Protein AF-W1YBR2-F1 (afdb_monomer)

Nearest PDB structures (foldseek):
  3tx1-assembly1_A  TM=9.831E-01  e=8.073E-08  Listeria monocytogenes
  4pyt-assembly1_A  TM=9.831E-01  e=5.777E-07  unidentified
  1hsk-assembly1_A  TM=9.738E-01  e=8.111E-07  Staphylococcus aureus
  2gqu-assembly1_A  TM=9.859E-01  e=2.752E-06  Thermus caldophilus
  2q85-assembly1_A  TM=9.566E-01  e=1.978E-04  Escherichia coli

Solvent-accessible surface area (backbone atoms only — not comparable to full-atom values): 3869 Å² total; per-residue (Å²): 131,96,55,58,58,85,49,74,68,61,75,67,51,91,98,52,54,44,31,58,55,37,44,77,66,66,44,50,60,46,62,28,86,35,15,26,23,27,78,90,42,45,35,23,53,28,36,80,71,80,42,46,73,64,27,47,53,52,39,52,51,53,51,52,63,68,69,99

pLDDT: mean 93.74, std 5.75, range [61.72, 98.56]

Secondary structure (DSSP, 8-state):
--SEEEEE-SPPPTTS-HHHHHHHTT-TT-EETTEEE-SS-TTEEEESSS--HHHHHHHHHHHHHHH-

Organism: NCBI:txid408170

Structure (mmCIF, N/CA/C/O backbone):
data_AF-W1YBR2-F1
#
_entry.id   AF-W1YBR2-F1
#
loop_
_atom_site.group_PDB
_atom_site.id
_atom_site.type_symbol
_atom_site.label_atom_id
_atom_site.label_alt_id
_atom_site.label_comp_id
_atom_site.label_asym_id
_atom_site.label_entity_id
_atom_site.label_seq_id
_atom_site.pdbx_PDB_ins_code
_atom_site.Cartn_x
_atom_site.Cartn_y
_atom_site.Cartn_z
_atom_site.occupancy
_atom_site.B_iso_or_equiv
_atom_site.auth_seq_id
_atom_site.auth_comp_id
_atom_site.auth_asym_id
_atom_site.auth_atom_id
_atom_site.pdbx_PDB_model_num
ATOM 1 N N . LEU A 1 1 ? 6.822 11.950 3.792 1.00 61.72 1 LEU A N 1
ATOM 2 C CA . LEU A 1 1 ? 5.595 11.205 4.134 1.00 61.72 1 LEU A CA 1
ATOM 3 C C . LEU A 1 1 ? 5.203 11.735 5.495 1.00 61.72 1 LEU A C 1
ATOM 5 O 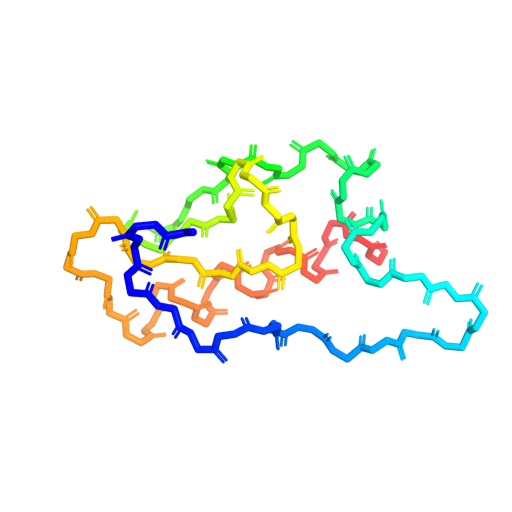O . LEU A 1 1 ? 6.076 11.750 6.347 1.00 61.72 1 LEU A O 1
ATOM 9 N N . GLU A 1 2 ? 3.991 12.255 5.652 1.00 85.62 2 GLU A N 1
ATOM 10 C CA . GLU A 1 2 ? 3.526 12.855 6.919 1.00 85.62 2 GLU A CA 1
ATOM 11 C C . GLU A 1 2 ? 2.710 11.864 7.767 1.00 85.62 2 GLU A C 1
ATOM 13 O O . GLU A 1 2 ? 2.343 12.158 8.897 1.00 85.62 2 GLU A O 1
ATOM 18 N N . TYR A 1 3 ? 2.466 10.664 7.232 1.00 90.94 3 TYR A N 1
ATOM 19 C CA . TYR A 1 3 ? 1.692 9.604 7.869 1.00 90.94 3 TYR A CA 1
AT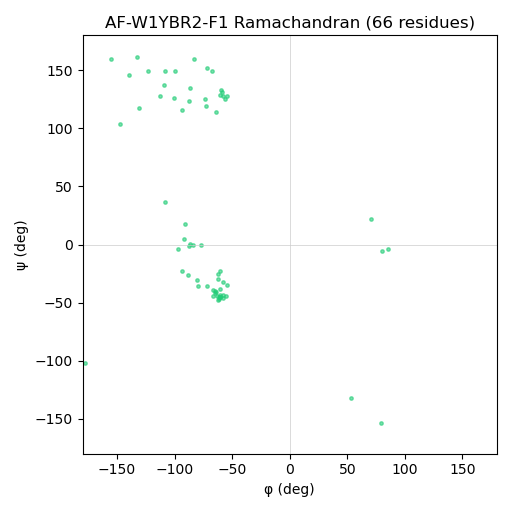OM 20 C C . TYR A 1 3 ? 2.589 8.555 8.525 1.00 90.94 3 TYR A C 1
ATOM 22 O O . TYR A 1 3 ? 3.671 8.236 8.014 1.00 90.94 3 TYR A O 1
ATOM 30 N N . ALA A 1 4 ? 2.094 7.955 9.610 1.00 93.81 4 ALA A N 1
ATOM 31 C CA . ALA A 1 4 ? 2.719 6.789 10.218 1.00 93.81 4 ALA A CA 1
ATOM 32 C C . ALA A 1 4 ? 2.778 5.631 9.206 1.00 93.81 4 ALA A C 1
ATOM 34 O O . ALA A 1 4 ? 1.800 5.327 8.521 1.00 93.81 4 ALA A O 1
ATOM 35 N N . SER A 1 5 ? 3.941 4.990 9.095 1.00 94.12 5 SER A N 1
ATOM 36 C CA . SER A 1 5 ? 4.163 3.838 8.217 1.00 94.12 5 SER A CA 1
ATOM 37 C C . SER A 1 5 ? 5.309 2.978 8.736 1.00 94.12 5 SER A C 1
ATOM 39 O O . SER A 1 5 ? 6.161 3.457 9.482 1.00 94.12 5 SER A O 1
ATOM 41 N N . ALA A 1 6 ? 5.356 1.721 8.300 1.00 92.44 6 ALA A N 1
ATOM 42 C CA . ALA A 1 6 ? 6.452 0.798 8.603 1.00 92.44 6 ALA A CA 1
ATOM 43 C C . ALA A 1 6 ? 7.580 0.838 7.548 1.00 92.44 6 ALA A C 1
ATOM 45 O O . ALA A 1 6 ? 8.378 -0.091 7.450 1.00 92.44 6 ALA A O 1
ATOM 46 N N . GLY A 1 7 ? 7.639 1.891 6.726 1.00 93.50 7 GLY A N 1
ATOM 47 C CA . GLY A 1 7 ? 8.572 1.976 5.606 1.00 93.50 7 GLY A CA 1
ATOM 48 C C . GLY A 1 7 ? 8.119 1.180 4.377 1.00 93.50 7 GLY A C 1
ATOM 49 O O . GLY A 1 7 ? 6.925 0.963 4.152 1.00 93.50 7 GLY A O 1
ATOM 50 N N . SER A 1 8 ? 9.089 0.748 3.564 1.00 92.94 8 SER A N 1
ATOM 51 C CA . SER A 1 8 ? 8.824 -0.051 2.361 1.00 92.94 8 SER A CA 1
ATOM 52 C C . SER A 1 8 ? 8.211 -1.396 2.743 1.00 92.94 8 SER A C 1
ATOM 54 O O . SER A 1 8 ? 8.868 -2.233 3.356 1.00 92.94 8 SER A O 1
ATOM 56 N N . THR A 1 9 ? 6.958 -1.612 2.353 1.00 95.44 9 THR A N 1
ATOM 57 C CA . THR A 1 9 ? 6.156 -2.757 2.808 1.00 95.44 9 THR A CA 1
ATOM 58 C C . THR A 1 9 ? 6.473 -4.038 2.035 1.00 95.44 9 THR A C 1
ATOM 60 O O . THR A 1 9 ? 6.403 -5.136 2.582 1.00 95.44 9 THR A O 1
ATOM 63 N N . PHE A 1 10 ? 6.859 -3.911 0.764 1.00 93.38 10 PHE A N 1
ATOM 64 C CA . PHE A 1 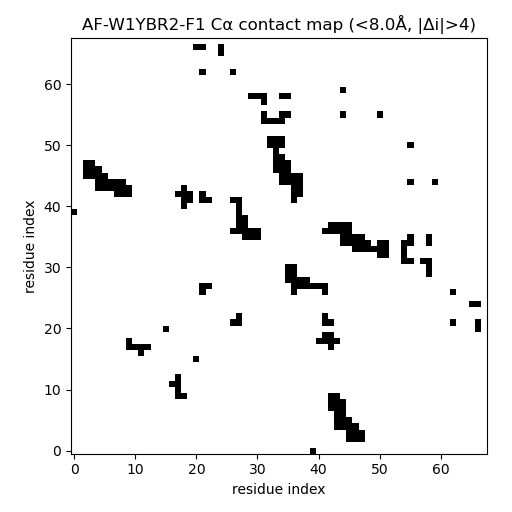10 ? 7.062 -5.047 -0.133 1.00 93.38 10 PHE A CA 1
ATOM 65 C C . PHE A 1 10 ? 8.544 -5.255 -0.442 1.00 93.38 10 PHE A C 1
ATOM 67 O O . PHE A 1 10 ? 9.283 -4.302 -0.713 1.00 93.38 10 PHE A O 1
ATOM 74 N N . LYS A 1 11 ? 8.975 -6.522 -0.437 1.00 91.88 11 LYS A N 1
ATOM 75 C CA . LYS A 1 11 ? 10.306 -6.903 -0.920 1.00 91.88 11 LYS A CA 1
ATOM 76 C C . LYS A 1 11 ? 10.395 -6.680 -2.425 1.00 91.88 11 LYS A C 1
ATOM 78 O O . LYS A 1 11 ? 9.413 -6.811 -3.151 1.00 91.88 11 LYS A O 1
ATOM 83 N N . ARG A 1 12 ? 11.600 -6.363 -2.888 1.00 90.69 12 ARG A N 1
ATOM 84 C CA . ARG A 1 12 ? 11.874 -6.162 -4.306 1.00 90.69 12 ARG A CA 1
ATOM 85 C C . ARG A 1 12 ? 11.890 -7.516 -5.042 1.00 90.69 12 ARG A C 1
ATOM 87 O O . ARG A 1 12 ? 12.660 -8.382 -4.628 1.00 90.69 12 ARG A O 1
ATOM 94 N N . PRO A 1 13 ? 11.093 -7.707 -6.108 1.00 87.81 13 PRO A N 1
ATOM 95 C CA . PRO A 1 13 ? 11.237 -8.873 -6.971 1.00 87.81 13 PRO A CA 1
ATOM 96 C C . PRO A 1 13 ? 12.516 -8.768 -7.826 1.00 87.81 13 PRO A C 1
ATOM 98 O O . PRO A 1 13 ? 12.947 -7.653 -8.134 1.00 87.81 13 PRO A O 1
ATOM 101 N N . PRO A 1 14 ? 13.141 -9.889 -8.231 1.00 89.94 14 PRO A N 1
ATOM 102 C CA . PRO A 1 14 ? 14.306 -9.860 -9.116 1.00 89.94 14 PRO A CA 1
ATOM 103 C C . PRO A 1 14 ? 14.015 -9.084 -10.407 1.00 89.94 14 PRO A C 1
ATOM 105 O O . PRO A 1 14 ? 13.024 -9.353 -11.075 1.00 89.94 14 PRO A O 1
ATOM 108 N N . GLY A 1 15 ? 14.862 -8.109 -10.749 1.00 90.31 15 GLY A N 1
ATOM 109 C CA . GLY A 1 15 ? 14.742 -7.323 -11.986 1.00 90.31 15 GLY A CA 1
ATOM 110 C C . GLY A 1 15 ? 13.713 -6.183 -11.977 1.00 90.31 15 GLY A C 1
ATOM 111 O O . GLY A 1 15 ? 13.694 -5.397 -12.918 1.00 90.31 15 GLY A O 1
ATOM 112 N N . TYR A 1 16 ? 12.908 -6.026 -10.920 1.00 89.06 16 TYR A N 1
ATOM 113 C CA . TYR A 1 16 ? 11.844 -5.014 -10.860 1.00 89.06 16 TYR A CA 1
ATOM 114 C C . TYR A 1 16 ? 11.861 -4.235 -9.548 1.00 89.06 16 TYR A C 1
ATOM 116 O O . TYR A 1 16 ? 12.396 -4.691 -8.546 1.00 89.06 16 TYR A O 1
ATOM 124 N N . PHE A 1 17 ? 11.219 -3.066 -9.509 1.00 90.69 17 PHE A N 1
ATOM 125 C CA . PHE A 1 17 ? 10.947 -2.343 -8.265 1.00 90.69 17 PHE A CA 1
ATOM 126 C C . PHE A 1 17 ? 9.496 -2.576 -7.841 1.00 90.69 17 PHE A C 1
ATOM 128 O O . PHE A 1 17 ? 8.579 -2.288 -8.605 1.00 90.69 17 PHE A O 1
ATOM 135 N N . ALA A 1 18 ? 9.276 -3.040 -6.606 1.00 89.62 18 ALA A N 1
ATOM 136 C CA . ALA A 1 18 ? 7.927 -3.319 -6.101 1.00 89.62 18 ALA A CA 1
ATOM 137 C C . ALA A 1 18 ? 6.994 -2.099 -6.205 1.00 89.62 18 ALA A C 1
ATOM 139 O O . ALA A 1 18 ? 5.869 -2.221 -6.672 1.00 89.62 18 ALA A O 1
ATOM 140 N N . GLY A 1 19 ? 7.483 -0.907 -5.838 1.00 87.31 19 GLY A N 1
ATOM 141 C CA . GLY A 1 19 ? 6.705 0.330 -5.950 1.00 87.31 19 GLY A CA 1
ATOM 142 C C . GLY A 1 19 ? 6.277 0.650 -7.385 1.00 87.31 19 GLY A C 1
ATOM 143 O O . GLY A 1 19 ? 5.144 1.067 -7.584 1.00 87.31 19 GLY A O 1
ATOM 144 N N . THR A 1 20 ? 7.137 0.402 -8.378 1.00 91.00 20 THR A N 1
ATOM 145 C CA . THR A 1 20 ? 6.813 0.620 -9.797 1.00 91.00 20 THR A CA 1
ATOM 146 C C . THR A 1 20 ? 5.730 -0.338 -10.277 1.00 91.00 20 THR A C 1
ATOM 148 O O . THR A 1 20 ? 4.785 0.106 -10.919 1.00 91.00 20 THR A O 1
ATOM 151 N N . LEU A 1 21 ? 5.820 -1.622 -9.916 1.00 90.44 21 LEU A N 1
ATOM 152 C CA . LEU A 1 21 ? 4.791 -2.607 -10.263 1.00 90.44 21 LEU A CA 1
ATOM 153 C C . LEU A 1 21 ? 3.430 -2.225 -9.663 1.00 90.44 21 LEU A C 1
ATOM 155 O O . LEU A 1 21 ? 2.420 -2.217 -10.358 1.00 90.44 21 LEU A O 1
ATOM 159 N N . ILE A 1 22 ? 3.408 -1.820 -8.389 1.00 91.25 22 ILE A N 1
ATOM 160 C CA . ILE A 1 22 ? 2.178 -1.376 -7.716 1.00 91.25 22 ILE A CA 1
ATOM 161 C C . ILE A 1 22 ? 1.631 -0.093 -8.364 1.00 91.25 22 ILE A C 1
ATOM 163 O O . ILE A 1 22 ? 0.423 0.051 -8.552 1.00 91.25 22 ILE A O 1
ATOM 167 N N . GLU A 1 23 ? 2.497 0.844 -8.746 1.00 91.12 23 GLU A N 1
ATOM 168 C CA . GLU A 1 23 ? 2.084 2.076 -9.423 1.00 91.12 23 GLU A CA 1
ATOM 169 C C . GLU A 1 23 ? 1.448 1.809 -10.792 1.00 91.12 23 GLU A C 1
ATOM 171 O O . GLU A 1 23 ? 0.406 2.386 -11.093 1.00 91.12 23 GLU A O 1
ATOM 176 N N . GLN A 1 24 ? 2.002 0.880 -11.575 1.00 91.31 24 GLN A N 1
ATOM 177 C CA . GLN A 1 24 ? 1.457 0.489 -12.881 1.00 91.31 24 GLN A CA 1
ATOM 178 C C . GLN A 1 24 ? 0.052 -0.122 -12.788 1.00 91.31 24 GLN A C 1
ATOM 180 O O . GLN A 1 24 ? -0.726 -0.014 -13.731 1.00 91.31 24 GLN A O 1
ATOM 185 N N . THR A 1 25 ? -0.299 -0.706 -11.642 1.00 91.31 25 THR A N 1
ATOM 186 C CA . THR A 1 25 ? -1.647 -1.242 -11.383 1.00 91.31 25 THR A CA 1
ATOM 187 C C . THR A 1 25 ? -2.660 -0.191 -10.906 1.00 91.31 25 THR A C 1
ATOM 189 O O . THR A 1 25 ? -3.817 -0.521 -10.654 1.00 91.31 25 THR A O 1
ATOM 192 N N . GLY A 1 26 ? -2.254 1.078 -10.763 1.00 93.38 26 GLY A N 1
ATOM 193 C CA . GLY A 1 26 ? -3.148 2.168 -10.358 1.00 93.38 26 GLY A CA 1
ATOM 194 C C . GLY A 1 26 ? -3.601 2.102 -8.895 1.00 93.38 26 GLY A C 1
ATOM 195 O O . GLY A 1 26 ? -4.630 2.672 -8.548 1.00 93.38 26 GLY A O 1
ATOM 196 N N . LEU A 1 27 ? -2.860 1.410 -8.021 1.00 95.50 27 LEU A N 1
ATOM 197 C CA . LEU A 1 27 ? -3.296 1.138 -6.641 1.00 95.50 27 LEU A CA 1
ATOM 198 C C . LEU A 1 27 ? -2.955 2.239 -5.633 1.00 95.50 27 LEU A C 1
ATOM 200 O O . LEU A 1 27 ? -3.276 2.100 -4.456 1.00 95.50 27 LEU A O 1
ATOM 204 N N . LYS A 1 28 ? -2.321 3.338 -6.053 1.00 96.44 28 LYS A N 1
ATOM 205 C CA . LYS A 1 28 ? -2.105 4.503 -5.181 1.00 96.44 28 LYS A CA 1
ATOM 206 C C . LYS A 1 28 ? -3.452 5.028 -4.672 1.00 96.44 28 LYS A C 1
ATOM 208 O O . LYS A 1 28 ? -4.345 5.303 -5.464 1.00 96.44 28 LYS A O 1
ATOM 213 N N . GLY A 1 29 ? -3.580 5.191 -3.358 1.00 97.06 29 GLY A N 1
ATOM 214 C CA . GLY A 1 29 ? -4.825 5.603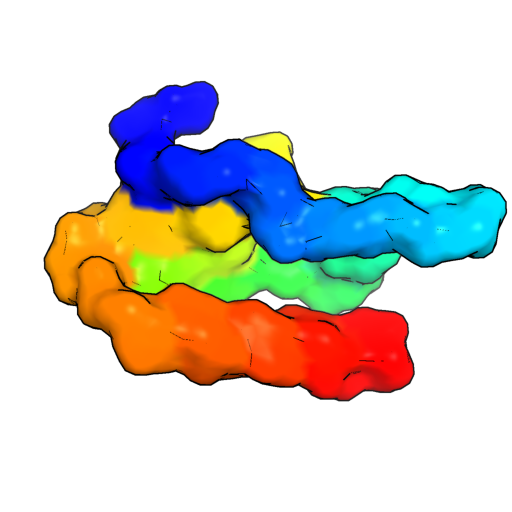 -2.708 1.00 97.06 29 GLY A CA 1
ATOM 215 C C . GLY A 1 29 ? -5.797 4.466 -2.392 1.00 97.06 29 GLY A C 1
ATOM 216 O O . GLY A 1 29 ? -6.812 4.723 -1.752 1.00 97.06 29 GLY A O 1
ATOM 217 N N . LEU A 1 30 ? -5.506 3.219 -2.789 1.00 97.62 30 LEU A N 1
ATOM 218 C CA . LEU A 1 30 ? -6.307 2.067 -2.372 1.00 97.62 30 LEU A CA 1
ATOM 219 C C . LEU A 1 30 ? -6.276 1.952 -0.846 1.00 97.62 30 LEU A C 1
ATOM 221 O O . LEU A 1 30 ? -5.191 1.894 -0.263 1.00 97.62 30 LEU A O 1
ATOM 225 N N . SER A 1 31 ? -7.455 1.855 -0.236 1.00 98.06 31 SER A N 1
ATOM 226 C CA . SER A 1 31 ? -7.607 1.735 1.211 1.00 98.06 31 SER A CA 1
ATOM 227 C C . SER A 1 31 ? -8.392 0.492 1.615 1.00 98.06 31 SER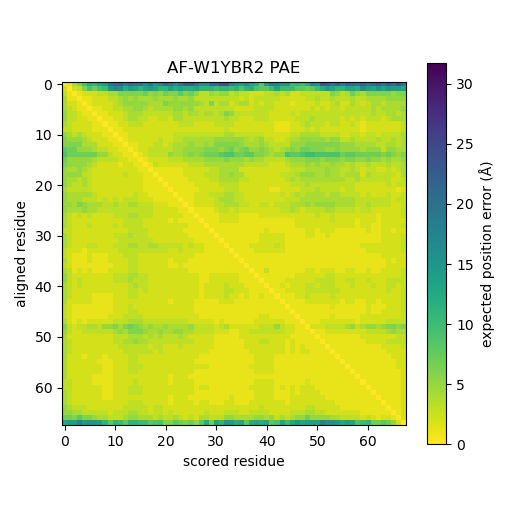 A C 1
ATOM 229 O O . SER A 1 31 ? -9.307 0.059 0.915 1.00 98.06 31 SER A O 1
ATOM 231 N N . VAL A 1 32 ? -8.060 -0.037 2.789 1.00 98.31 32 VAL A N 1
ATOM 232 C CA . VAL A 1 32 ? -8.877 -0.979 3.562 1.00 98.31 32 VAL A CA 1
ATOM 233 C C . VAL A 1 32 ? -8.924 -0.420 4.978 1.00 98.31 32 VAL A C 1
ATOM 235 O O . VAL A 1 32 ? -7.875 -0.265 5.596 1.00 98.31 32 VAL A O 1
ATOM 238 N N . GLY A 1 33 ? -10.111 -0.056 5.472 1.00 97.56 33 GLY A N 1
ATOM 239 C CA . GLY A 1 33 ? -10.217 0.743 6.698 1.00 97.56 33 GLY A CA 1
ATOM 240 C C . GLY A 1 33 ? -9.372 2.020 6.595 1.00 97.56 33 GLY A C 1
ATOM 241 O O . GLY A 1 33 ? -9.391 2.694 5.565 1.00 97.56 33 GLY A O 1
ATOM 242 N N . ASP A 1 34 ? -8.579 2.294 7.632 1.00 98.12 34 ASP A N 1
ATOM 243 C CA . ASP A 1 34 ? -7.662 3.444 7.681 1.00 98.12 34 ASP A CA 1
ATOM 244 C C . ASP A 1 34 ? -6.237 3.118 7.170 1.00 98.12 34 ASP A C 1
ATOM 246 O O . ASP A 1 34 ? -5.332 3.952 7.252 1.00 98.12 34 ASP A O 1
ATOM 250 N N . ALA A 1 35 ? -5.994 1.903 6.658 1.00 98.44 35 ALA A N 1
ATOM 251 C CA . ALA A 1 35 ? -4.748 1.570 5.969 1.00 98.44 35 ALA A CA 1
ATOM 252 C C . ALA A 1 35 ? -4.865 1.946 4.488 1.00 98.44 35 ALA A C 1
ATOM 254 O O . ALA A 1 35 ? -5.858 1.605 3.845 1.00 98.44 35 ALA A O 1
ATOM 255 N N . GLN A 1 36 ? -3.842 2.594 3.927 1.00 98.38 36 GLN A N 1
ATOM 256 C CA . GLN A 1 36 ? -3.853 3.056 2.537 1.00 98.38 36 GLN A CA 1
ATOM 257 C C . GLN A 1 36 ? -2.502 2.854 1.838 1.00 98.38 36 GLN A C 1
ATOM 259 O O . GLN A 1 36 ? -1.443 3.018 2.441 1.00 98.38 36 GLN A O 1
ATOM 264 N N . VAL A 1 37 ? -2.516 2.557 0.536 1.00 97.69 37 VAL A N 1
ATOM 265 C CA . VAL A 1 37 ? -1.324 2.655 -0.322 1.00 97.69 37 VAL A CA 1
ATOM 266 C C . VAL A 1 37 ? -1.012 4.127 -0.569 1.00 97.69 37 VAL A C 1
ATOM 268 O O . VAL A 1 37 ? -1.812 4.846 -1.165 1.00 97.69 37 VAL A O 1
ATOM 271 N N . SER A 1 38 ? 0.166 4.592 -0.160 1.00 97.12 38 SER A N 1
ATOM 272 C CA . SER A 1 38 ? 0.493 6.016 -0.239 1.00 97.12 38 SER A CA 1
ATOM 273 C C . SER A 1 38 ? 0.421 6.573 -1.665 1.00 97.12 38 SER A C 1
ATOM 275 O O . SER A 1 38 ? 1.088 6.079 -2.576 1.00 97.12 38 SER A O 1
ATOM 277 N N . HIS A 1 39 ? -0.272 7.703 -1.827 1.00 95.31 39 HIS A N 1
ATOM 278 C CA . HIS A 1 39 ? -0.232 8.500 -3.058 1.00 95.31 39 HIS A CA 1
ATOM 279 C C . HIS A 1 39 ? 1.187 8.956 -3.431 1.00 95.31 39 HIS A C 1
ATOM 281 O O . HIS A 1 39 ? 1.528 9.050 -4.610 1.00 95.31 39 HIS A O 1
ATOM 287 N N . LYS A 1 40 ? 2.043 9.206 -2.432 1.00 94.00 40 LYS A N 1
ATOM 288 C CA . LYS A 1 40 ? 3.417 9.675 -2.649 1.00 94.00 40 LYS A CA 1
ATOM 289 C C . LYS A 1 40 ? 4.366 8.542 -3.036 1.00 94.00 40 LYS A C 1
ATOM 291 O O . LYS A 1 40 ?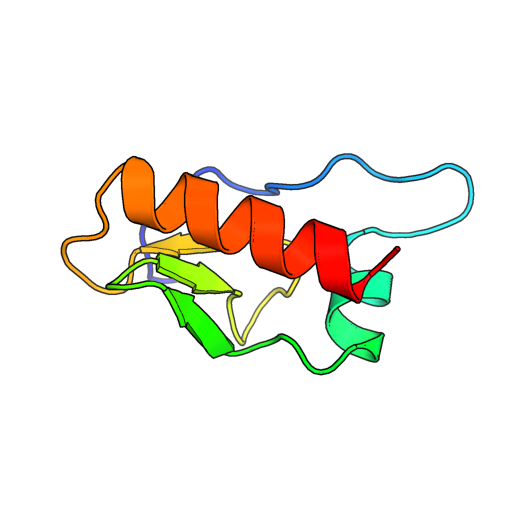 5.278 8.766 -3.824 1.00 94.00 40 LYS A O 1
ATOM 296 N N . HIS A 1 41 ? 4.178 7.345 -2.479 1.00 93.88 41 HIS A N 1
ATOM 297 C CA . HIS A 1 41 ? 5.077 6.216 -2.707 1.00 93.88 41 HIS A CA 1
ATOM 298 C C . HIS A 1 41 ? 4.315 4.882 -2.685 1.00 93.88 41 HIS A C 1
ATOM 300 O O . HIS A 1 41 ? 4.032 4.343 -1.620 1.00 93.88 41 HIS A O 1
ATOM 306 N N . ALA A 1 42 ? 4.064 4.290 -3.856 1.00 94.19 42 ALA A N 1
ATOM 307 C CA . ALA A 1 42 ? 3.217 3.097 -4.003 1.00 94.19 42 ALA A CA 1
ATOM 308 C C . ALA A 1 42 ? 3.706 1.850 -3.233 1.00 94.19 42 ALA A C 1
ATOM 310 O O . ALA A 1 42 ? 2.921 0.976 -2.896 1.00 94.19 42 ALA A O 1
ATOM 311 N N . GLY A 1 43 ? 5.000 1.766 -2.907 1.00 94.62 43 GLY A N 1
ATOM 312 C CA . GLY A 1 43 ? 5.542 0.689 -2.064 1.00 94.62 43 GLY A CA 1
ATOM 313 C C . GLY A 1 43 ? 5.281 0.820 -0.554 1.00 94.62 43 GLY A C 1
ATOM 314 O O . GLY A 1 43 ? 5.772 -0.018 0.202 1.00 94.62 43 GLY A O 1
ATOM 315 N N . PHE A 1 44 ? 4.600 1.878 -0.103 1.00 96.88 44 PHE A N 1
ATOM 316 C CA . PHE A 1 44 ? 4.360 2.158 1.314 1.00 96.88 44 PHE A CA 1
ATOM 317 C C . PHE A 1 44 ? 2.877 2.020 1.637 1.00 96.88 44 PHE A C 1
ATOM 319 O O . PHE A 1 44 ? 2.038 2.690 1.029 1.00 96.88 44 PHE A O 1
ATOM 326 N N . VAL A 1 45 ? 2.584 1.225 2.661 1.00 97.69 45 VAL A N 1
ATOM 327 C CA . VAL A 1 45 ? 1.308 1.277 3.371 1.00 97.69 45 VAL A CA 1
ATOM 328 C C . VAL A 1 45 ? 1.410 2.316 4.486 1.00 97.69 45 VAL A C 1
ATOM 330 O O . VAL A 1 45 ? 2.300 2.252 5.338 1.00 97.69 45 VAL A O 1
ATOM 333 N N . ILE A 1 46 ? 0.510 3.291 4.453 1.00 98.00 46 ILE A N 1
ATOM 334 C CA . ILE A 1 46 ? 0.384 4.359 5.442 1.00 98.00 46 ILE A CA 1
ATOM 335 C C . ILE A 1 46 ? -0.873 4.147 6.282 1.00 98.00 46 ILE A C 1
ATOM 337 O O . ILE A 1 46 ? -1.870 3.609 5.803 1.00 98.00 46 ILE A O 1
ATOM 341 N N . ASN A 1 47 ? -0.819 4.593 7.531 1.00 97.62 47 ASN A N 1
ATOM 342 C CA . ASN A 1 47 ? -1.992 4.737 8.378 1.00 97.62 47 ASN A CA 1
ATOM 343 C C . ASN A 1 47 ? -2.516 6.176 8.256 1.00 97.62 47 ASN A C 1
ATOM 345 O O . ASN A 1 47 ? -1.814 7.115 8.636 1.00 97.62 47 ASN A O 1
ATOM 349 N N . THR A 1 48 ? -3.732 6.348 7.732 1.00 97.19 48 THR A N 1
ATOM 350 C CA . THR A 1 48 ? -4.383 7.661 7.576 1.00 97.19 48 THR A CA 1
ATOM 351 C C . THR A 1 48 ? -5.169 8.105 8.813 1.00 97.19 48 THR A C 1
ATOM 353 O O . THR A 1 48 ? -5.718 9.203 8.816 1.00 97.19 48 THR A O 1
ATOM 356 N N . GLY A 1 49 ? -5.210 7.285 9.865 1.00 95.88 49 GLY A N 1
ATOM 357 C CA . GLY A 1 49 ? -5.923 7.552 11.112 1.00 95.88 49 GLY A CA 1
ATOM 358 C C . GLY A 1 49 ? -5.730 6.429 12.135 1.00 95.88 49 GLY A C 1
ATOM 359 O O . GLY A 1 49 ? -4.687 6.329 12.786 1.00 95.88 49 GLY A O 1
ATOM 360 N N . ASN A 1 50 ? -6.739 5.570 12.278 1.00 97.00 50 ASN A N 1
ATOM 361 C CA . ASN A 1 50 ? -6.824 4.506 13.280 1.00 97.00 50 ASN A CA 1
ATOM 362 C C . ASN A 1 50 ? -6.650 3.100 12.676 1.00 97.00 50 ASN A C 1
ATOM 364 O O . ASN A 1 50 ? -7.309 2.154 13.120 1.00 97.00 50 ASN A O 1
ATOM 368 N N . ALA A 1 51 ? -5.774 2.944 11.673 1.00 97.62 51 ALA A N 1
ATOM 369 C CA . ALA A 1 51 ? -5.582 1.664 10.994 1.00 97.62 51 ALA A CA 1
ATOM 370 C C . ALA A 1 51 ? -5.214 0.563 11.986 1.00 97.62 51 ALA A C 1
ATOM 372 O O . ALA A 1 51 ? -4.230 0.657 12.727 1.00 97.62 51 ALA A O 1
ATOM 373 N N . LYS A 1 52 ? -5.987 -0.520 11.966 1.00 97.88 52 LYS A N 1
ATOM 374 C CA . LYS A 1 52 ? -5.688 -1.718 12.744 1.00 97.88 52 LYS A CA 1
ATOM 375 C C . LYS A 1 52 ? -4.692 -2.581 11.983 1.00 97.88 52 LYS A C 1
ATOM 377 O O . LYS A 1 52 ? -4.600 -2.544 10.759 1.00 97.88 52 LYS A O 1
ATOM 382 N N . ALA A 1 53 ? -4.005 -3.464 12.703 1.00 97.81 53 ALA A N 1
ATOM 383 C CA . ALA A 1 53 ? -3.135 -4.457 12.073 1.00 97.81 53 ALA A CA 1
ATOM 384 C C . ALA A 1 53 ? -3.882 -5.299 11.017 1.00 97.81 53 ALA A C 1
ATOM 386 O O . 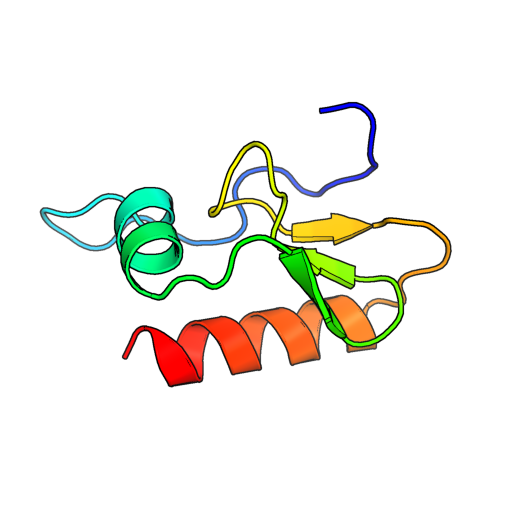ALA A 1 53 ? -3.318 -5.626 9.976 1.00 97.81 53 ALA A O 1
ATOM 387 N N . LYS A 1 54 ? -5.168 -5.598 11.255 1.00 98.31 54 LYS A N 1
ATOM 388 C CA . LYS A 1 54 ? -6.030 -6.295 10.292 1.00 98.31 54 LYS A CA 1
ATOM 389 C C . LYS A 1 54 ? -6.180 -5.523 8.977 1.00 98.31 54 LYS A C 1
ATOM 391 O O . LYS A 1 54 ? -6.034 -6.129 7.924 1.00 98.31 54 LYS A O 1
ATOM 396 N N . ASP A 1 55 ? -6.405 -4.214 9.050 1.00 98.44 55 ASP A N 1
ATOM 397 C CA . ASP A 1 55 ? -6.569 -3.341 7.883 1.00 98.44 55 ASP A CA 1
ATOM 398 C C . ASP A 1 55 ? -5.306 -3.345 7.015 1.00 98.44 55 ASP A C 1
ATOM 400 O O . ASP A 1 55 ? -5.366 -3.535 5.803 1.00 98.44 55 ASP A O 1
ATOM 404 N N . VAL A 1 56 ? -4.140 -3.236 7.660 1.00 98.12 56 VAL A N 1
ATOM 405 C CA . VAL A 1 56 ? -2.834 -3.306 6.990 1.00 98.12 56 VAL A CA 1
ATOM 406 C C . VAL A 1 56 ? -2.630 -4.664 6.316 1.00 98.12 56 VAL A C 1
ATOM 408 O O . VAL A 1 56 ? -2.232 -4.718 5.154 1.00 98.12 56 VAL A O 1
ATOM 411 N N . LEU A 1 57 ? -2.912 -5.767 7.016 1.00 98.25 57 LEU A N 1
ATOM 412 C CA . LEU A 1 57 ? -2.756 -7.117 6.466 1.0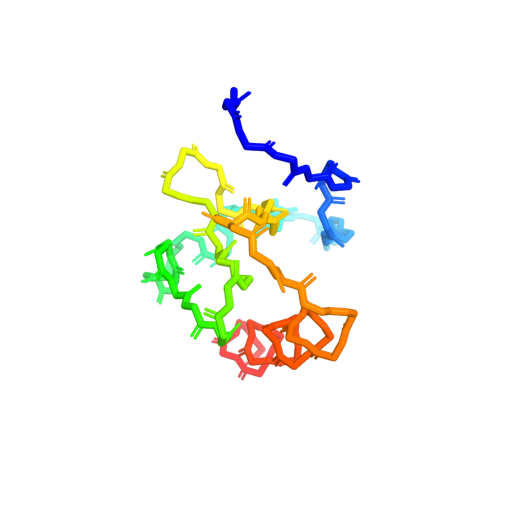0 98.25 57 LEU A CA 1
ATOM 413 C C . LEU A 1 57 ? -3.705 -7.382 5.294 1.00 98.25 57 LEU A C 1
AT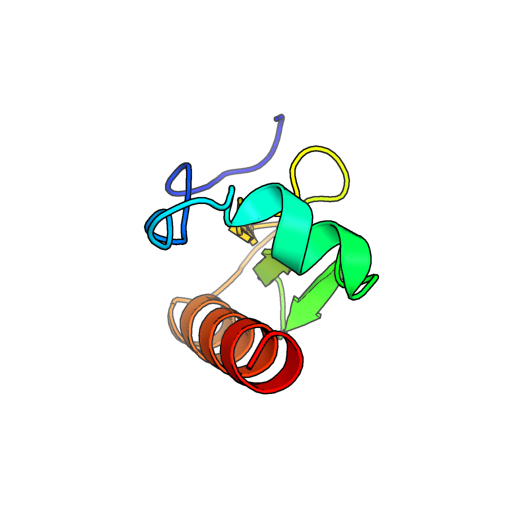OM 415 O O . LEU A 1 57 ? -3.300 -7.994 4.306 1.00 98.25 57 LEU A O 1
ATOM 419 N N . ASP A 1 58 ? -4.953 -6.937 5.395 1.00 98.56 58 ASP A N 1
ATOM 420 C CA . ASP A 1 58 ? -5.951 -7.143 4.351 1.00 98.56 58 ASP A CA 1
ATOM 421 C C . ASP A 1 58 ? -5.656 -6.255 3.127 1.00 98.56 58 ASP A C 1
ATOM 423 O O . ASP A 1 58 ? -5.759 -6.732 1.995 1.00 98.56 58 ASP A O 1
ATOM 427 N N . LEU A 1 59 ? -5.144 -5.032 3.323 1.00 98.25 59 LEU A N 1
ATOM 428 C CA . LEU A 1 59 ? -4.635 -4.203 2.228 1.00 98.25 59 LEU A CA 1
ATOM 429 C C . LEU A 1 59 ? -3.428 -4.842 1.526 1.00 98.25 59 LEU A C 1
ATOM 431 O O . LEU A 1 59 ? -3.378 -4.868 0.298 1.00 98.25 59 LEU A O 1
ATOM 435 N N . ILE A 1 60 ? -2.462 -5.382 2.279 1.00 97.31 60 ILE A N 1
ATOM 436 C CA . ILE A 1 60 ? -1.287 -6.064 1.708 1.00 97.31 60 ILE A CA 1
ATOM 437 C C . ILE A 1 60 ? -1.720 -7.227 0.812 1.00 97.31 60 ILE A C 1
ATOM 439 O O . ILE A 1 60 ? -1.215 -7.348 -0.305 1.00 97.31 60 ILE A O 1
ATOM 443 N N . LYS A 1 61 ? -2.669 -8.052 1.273 1.00 97.44 61 LYS A N 1
ATOM 444 C CA . LYS A 1 61 ? -3.212 -9.167 0.481 1.00 97.44 61 LYS A CA 1
ATOM 445 C C . LYS A 1 61 ? -3.876 -8.677 -0.800 1.00 97.44 61 LYS A C 1
ATOM 447 O O . LYS A 1 61 ? -3.660 -9.267 -1.853 1.00 97.44 61 LYS A O 1
ATOM 452 N N . GLU A 1 62 ? -4.656 -7.601 -0.728 1.00 96.81 62 GLU A N 1
ATOM 453 C CA . GLU A 1 62 ? -5.338 -7.055 -1.902 1.00 96.81 62 GLU A CA 1
ATOM 454 C C . GLU A 1 62 ? -4.351 -6.483 -2.928 1.00 96.81 62 GLU A C 1
ATOM 456 O O . GLU A 1 62 ? -4.513 -6.710 -4.127 1.00 96.81 62 GLU A O 1
ATOM 461 N N . VAL A 1 63 ? -3.287 -5.809 -2.477 1.00 95.75 63 VAL A N 1
ATOM 462 C CA . VAL A 1 63 ? -2.203 -5.354 -3.361 1.00 95.75 63 VAL A CA 1
ATOM 463 C C . VAL A 1 63 ? -1.501 -6.546 -4.010 1.00 95.75 63 VAL A C 1
ATOM 465 O O . VAL A 1 63 ? -1.331 -6.562 -5.227 1.00 95.75 63 VAL A O 1
ATOM 468 N N . GLN A 1 64 ? -1.139 -7.569 -3.230 1.00 94.38 64 GLN A N 1
ATOM 469 C CA . GLN A 1 64 ? -0.507 -8.782 -3.759 1.00 94.38 64 GLN A CA 1
ATOM 470 C C . GLN A 1 64 ? -1.383 -9.467 -4.812 1.00 94.38 64 GLN A C 1
ATOM 472 O O . GLN A 1 64 ? -0.872 -9.829 -5.864 1.00 94.38 64 GLN A O 1
ATOM 477 N N . ARG A 1 65 ? -2.695 -9.580 -4.569 1.00 93.88 65 ARG A N 1
ATOM 478 C CA . ARG A 1 65 ? -3.661 -10.204 -5.486 1.00 93.88 65 ARG A CA 1
ATOM 479 C C . ARG A 1 65 ? -3.787 -9.484 -6.832 1.00 93.88 65 ARG A C 1
ATOM 481 O O . ARG A 1 65 ? -4.150 -10.120 -7.809 1.00 93.88 65 ARG A O 1
ATOM 488 N N . ARG A 1 66 ? -3.576 -8.166 -6.875 1.00 90.81 66 ARG A N 1
ATOM 489 C CA . ARG A 1 66 ? -3.739 -7.355 -8.096 1.00 90.81 66 ARG A CA 1
ATOM 490 C C . ARG A 1 66 ? -2.453 -7.168 -8.896 1.00 90.81 66 ARG A C 1
ATOM 492 O O . ARG A 1 66 ? -2.528 -6.817 -10.067 1.00 90.81 66 ARG A O 1
ATOM 499 N N . VAL A 1 67 ? -1.299 -7.314 -8.248 1.00 87.88 67 VAL A N 1
ATOM 500 C CA . VAL A 1 67 ? 0.017 -7.196 -8.893 1.00 87.88 67 VAL A CA 1
ATOM 501 C C . VAL A 1 67 ? 0.489 -8.537 -9.465 1.00 87.88 67 VAL A C 1
ATOM 503 O O . VAL A 1 67 ? 1.283 -8.529 -10.404 1.00 87.88 67 VAL A O 1
ATOM 506 N N . TYR A 1 68 ? 0.025 -9.660 -8.902 1.00 73.44 68 TYR A N 1
ATOM 507 C CA . TYR A 1 68 ? 0.272 -11.008 -9.427 1.00 73.44 68 TYR A CA 1
ATOM 508 C C . TYR A 1 68 ? -0.672 -11.390 -10.566 1.00 73.44 68 TYR A C 1
ATOM 510 O O . TYR A 1 68 ? -1.861 -11.005 -10.502 1.00 73.44 68 TYR A O 1
#

Mean predicted aligned error: 2.8 Å

Foldseek 3Di:
DPFDWPPQQDDQDPPGGLQVLLVVLVQAQPFQPQWGQHVVTNRIIGRNDPDDPVRNVVSVVVSVVRSD

Radius of gyration: 10.96 Å; Cα contacts (8 Å, |Δi|>4): 110; chains: 1; bounding box: 25×24×26 Å

InterPro domains:
  IPR003170 UDP-N-acetylenolpyruvoylglucosamine reductase [MF_00037] (1-68)
  IPR003170 UDP-N-acetylenolpyruvoylglucosamine reductase [PTHR21071] (2-67)
  IPR011601 UDP-N-acetylenolpyruvoylglucosamine reductase, C-terminal [PF02873] (2-68)
  IPR036635 UDP-N-acetylenolpyruvoylglucosamine reductase, C-terminal domain superfamily [G3DSA:3.90.78.10] (2-68)
  IPR036635 UDP-N-acetylenolpyruvoylglucosamine reductase, C-terminal domain superfamily [SSF56194] (2-68)

Sequence (68 aa):
LEYASAGSTFKRPPGYFAGTLIEQTGLKGLSVGDAQVSHKHAGFVINTGNAKAKDVLDLIKEVQRRVY